Protein AF-A0A954RRR5-F1 (afdb_monomer)

Sequence (118 aa):
MFDTSRLIEHWRLQGIECPVGATESAIRQFEASRGLKLPADMRGYFLAVNGMGERGTYDGNFFSFWQLSDLISVADDLPGRSTCEPDAVRYIMFADHSVDLPTYAIRLSHRDSVETPV

Radius of gyration: 14.33 Å; Cα contacts (8 Å, |Δi|>4): 201; chains: 1; bounding box: 38×27×36 Å

Mean predicted aligned error: 5.73 Å

pLDDT: mean 87.03, std 13.48, range [40.31, 97.81]

Solvent-accessible surface area (backbone atoms only — not comparable to full-atom values): 6740 Å² total; per-residue (Å²): 132,81,81,57,62,69,58,54,48,56,38,47,77,71,71,42,56,68,37,72,32,46,50,74,66,56,53,52,49,56,24,61,77,68,63,35,32,67,40,67,62,60,45,46,43,32,52,65,34,24,33,38,45,62,86,89,36,62,51,100,84,32,42,25,42,43,25,81,90,68,52,44,28,53,29,70,78,36,76,85,51,42,85,79,41,88,64,30,68,36,25,37,35,50,33,26,28,58,87,72,53,61,65,43,65,46,80,47,37,82,47,83,54,74,82,77,87,127

Secondary structure (DSSP, 8-state):
----HHHHHHHHHTT---PBPPPHHHHHHHHHHHT-B--HHHHHHHHHB-SSSSTT---TT-EEEPPGGG--BHHHH-TTTTTT-TTGGGEEEEEEETTTSSEEEEE-BSSPPP----

Nearest PDB structures (foldseek):
  6qbn-assembly1_A  TM=6.932E-01  e=1.123E-01  Saccharomyces cerevisiae S288C
  6qbp-assembly1_B  TM=6.980E-01  e=1.449E-01  Saccharomyces cerevisiae
  8aj2-assembly2_B  TM=6.820E-01  e=1.449E-01  Saccharomyces cerevisiae
  8aj2-assembly1_A  TM=6.882E-01  e=2.264E-01  Saccharomyces cerevisiae
  6qbr-assembly1_B  TM=6.507E-01  e=1.870E-01  Saccharomyces cerevisiae

Foldseek 3Di:
DDDCPVVVVQCVVQVFDWDAADDPVLQVVLCVVLLWHDAPVVNVVRNGTFWRPDAPDADPQQKGFHGSVPWAFQCVVCVPCCVPDVQSSQWIWGMAGDPPPPTDTDGTDNDHDDDDDD

Structure (mmCIF, N/CA/C/O backbone):
data_AF-A0A954RRR5-F1
#
_entry.id   AF-A0A954RRR5-F1
#
loop_
_atom_site.group_PDB
_atom_site.id
_atom_site.type_symbol
_atom_site.label_atom_id
_atom_site.label_alt_id
_atom_site.label_comp_id
_atom_site.label_asym_id
_atom_site.label_entity_id
_atom_site.label_seq_id
_atom_site.pdbx_PDB_ins_code
_atom_site.Cartn_x
_atom_site.Cartn_y
_atom_site.Cartn_z
_atom_site.occupancy
_atom_site.B_i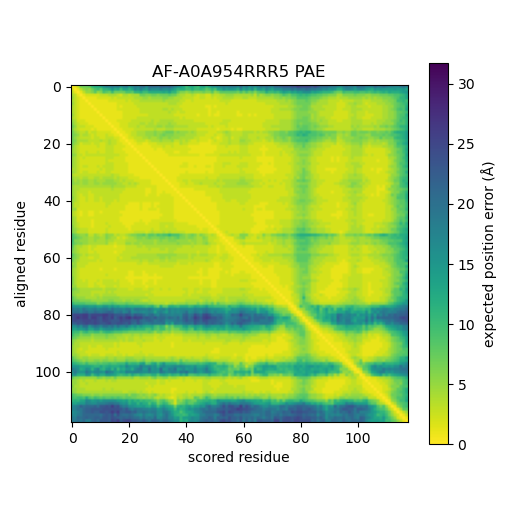so_or_equiv
_atom_site.auth_seq_id
_atom_site.auth_comp_id
_atom_site.auth_asym_id
_atom_site.auth_atom_id
_atom_site.pdbx_PDB_model_num
ATOM 1 N N . MET A 1 1 ? -15.675 -9.309 -4.259 1.00 55.59 1 MET A N 1
ATOM 2 C CA . MET A 1 1 ? -15.437 -8.000 -3.613 1.00 55.59 1 MET A CA 1
ATOM 3 C C . MET A 1 1 ? -14.765 -8.305 -2.289 1.00 55.59 1 MET A C 1
ATOM 5 O O . MET A 1 1 ? -15.361 -9.029 -1.504 1.00 55.59 1 MET A O 1
ATOM 9 N N . PHE A 1 2 ? -13.511 -7.891 -2.106 1.00 64.81 2 PHE A N 1
ATOM 10 C CA . PHE A 1 2 ? -12.792 -8.114 -0.850 1.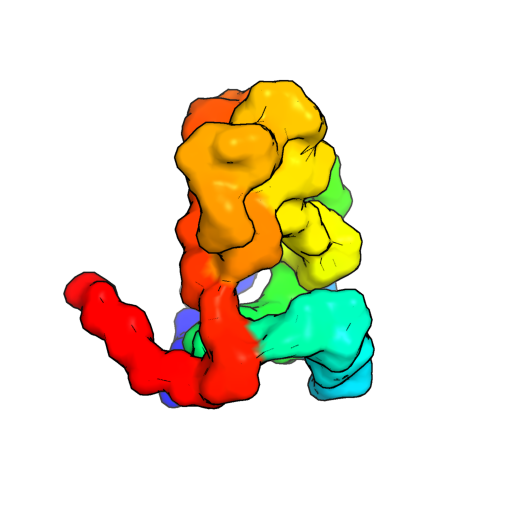00 64.81 2 PHE A CA 1
ATOM 11 C C . PHE A 1 2 ? -13.382 -7.208 0.233 1.00 64.81 2 PHE A C 1
ATOM 13 O O . PHE A 1 2 ? -13.547 -6.012 0.005 1.00 64.81 2 PHE A O 1
ATOM 20 N N . ASP A 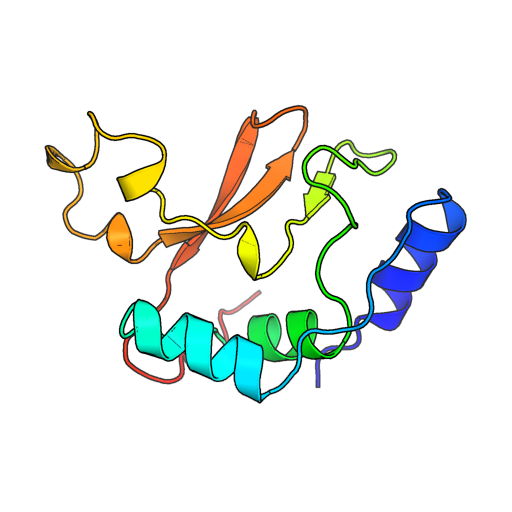1 3 ? -13.743 -7.789 1.376 1.00 83.81 3 ASP A N 1
ATOM 21 C CA . ASP A 1 3 ? -14.292 -7.056 2.514 1.00 83.81 3 ASP A CA 1
ATOM 22 C C . ASP A 1 3 ? -13.163 -6.665 3.474 1.00 83.81 3 ASP A C 1
ATOM 24 O O . ASP A 1 3 ? -12.591 -7.505 4.170 1.00 83.81 3 ASP A O 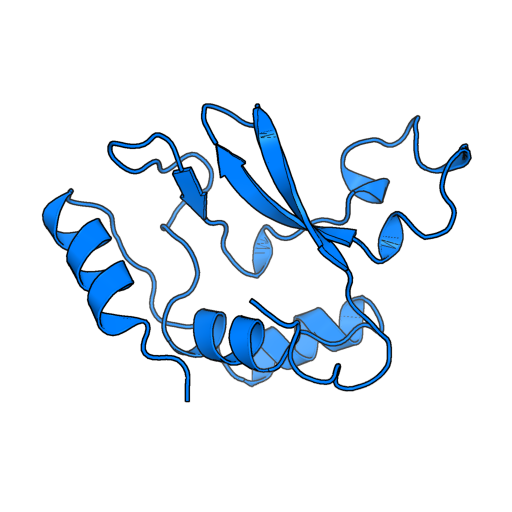1
ATOM 28 N N . THR A 1 4 ? -12.832 -5.376 3.499 1.00 89.69 4 THR A N 1
ATOM 29 C CA . THR A 1 4 ? -11.812 -4.793 4.379 1.00 89.69 4 THR A CA 1
ATOM 30 C C . THR A 1 4 ? -12.372 -4.375 5.739 1.00 89.69 4 THR A C 1
ATOM 32 O O . THR A 1 4 ? -11.609 -3.928 6.596 1.00 89.69 4 THR A O 1
ATOM 35 N N . SER A 1 5 ? -13.676 -4.542 5.992 1.00 91.62 5 SER A N 1
ATOM 36 C CA . SER A 1 5 ? -14.339 -4.017 7.195 1.00 91.62 5 SER A CA 1
ATOM 37 C C . SER A 1 5 ? -13.726 -4.556 8.488 1.00 91.62 5 SER A C 1
ATOM 39 O O . SER A 1 5 ? -13.488 -3.790 9.419 1.00 91.62 5 SER A O 1
ATOM 41 N N . ARG A 1 6 ? -13.382 -5.853 8.522 1.00 93.62 6 ARG A N 1
ATOM 42 C CA . ARG A 1 6 ? -12.728 -6.487 9.683 1.00 93.62 6 ARG A CA 1
ATOM 43 C C . ARG A 1 6 ? -11.334 -5.925 9.960 1.00 93.62 6 ARG A C 1
ATOM 45 O O . ARG A 1 6 ? -10.947 -5.803 11.117 1.00 93.62 6 ARG A O 1
ATOM 52 N N . LEU A 1 7 ? -10.584 -5.596 8.908 1.00 92.69 7 LEU A N 1
ATOM 53 C CA . LEU A 1 7 ? -9.244 -5.020 9.025 1.00 92.69 7 LEU A CA 1
ATOM 54 C C . LEU A 1 7 ? -9.319 -3.586 9.562 1.00 92.69 7 LEU A C 1
ATOM 56 O O . LEU A 1 7 ? -8.628 -3.238 10.514 1.00 92.69 7 LEU A O 1
ATOM 60 N N . ILE A 1 8 ? -10.229 -2.784 9.008 1.00 94.69 8 ILE A N 1
ATOM 61 C CA . ILE A 1 8 ? -10.463 -1.401 9.440 1.00 94.69 8 ILE A CA 1
ATOM 62 C C . ILE A 1 8 ? -10.946 -1.359 10.896 1.00 94.69 8 ILE A C 1
ATOM 64 O O . ILE A 1 8 ? -10.487 -0.530 11.679 1.00 94.69 8 ILE A O 1
ATOM 68 N N . GLU A 1 9 ? -11.866 -2.247 11.281 1.00 95.19 9 GLU A N 1
ATOM 69 C CA . GLU A 1 9 ? -12.323 -2.366 12.668 1.00 95.19 9 GLU A CA 1
ATOM 70 C C . GLU A 1 9 ? -11.167 -2.724 13.609 1.00 95.19 9 GLU A C 1
ATOM 72 O O . GLU A 1 9 ? -10.994 -2.078 14.642 1.00 95.19 9 GLU A O 1
ATOM 77 N N . HIS A 1 10 ? -10.332 -3.692 13.224 1.00 94.31 10 HIS A N 1
ATOM 78 C CA . HIS A 1 10 ? -9.158 -4.090 13.997 1.00 94.31 10 HIS A CA 1
ATOM 79 C C . HIS A 1 10 ? -8.191 -2.925 14.248 1.00 94.31 10 HIS A C 1
ATOM 81 O O . HIS A 1 10 ? -7.732 -2.745 15.378 1.00 94.31 10 HIS A O 1
ATOM 87 N N . TRP A 1 11 ? -7.900 -2.112 13.232 1.00 95.50 11 TRP A N 1
ATOM 88 C CA . TRP A 1 11 ? -7.043 -0.932 13.376 1.00 95.50 11 TRP A CA 1
ATOM 89 C C . TRP A 1 11 ? -7.685 0.150 14.248 1.00 95.50 11 TRP A C 1
ATOM 91 O O . TRP A 1 11 ? -7.047 0.667 15.167 1.00 95.50 11 TRP A O 1
ATOM 101 N N . ARG A 1 12 ? -8.977 0.434 14.056 1.00 94.88 12 ARG A N 1
ATOM 102 C CA . ARG A 1 12 ? -9.703 1.421 14.875 1.00 94.88 12 ARG A CA 1
ATOM 103 C C . ARG A 1 12 ? -9.749 1.050 16.354 1.00 94.88 12 ARG A C 1
ATOM 105 O O . ARG A 1 12 ? -9.605 1.931 17.197 1.00 94.88 12 ARG A O 1
ATOM 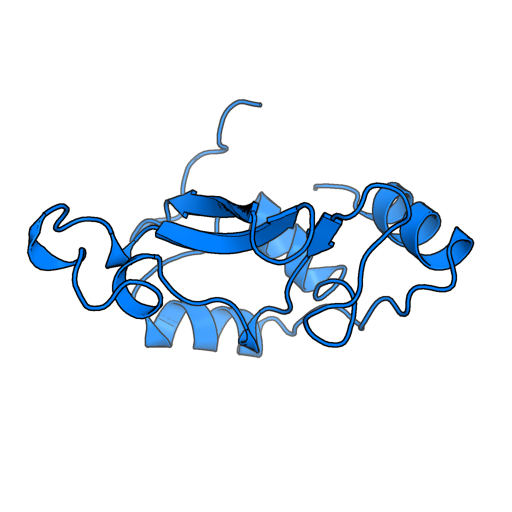112 N N . LEU A 1 13 ? -9.909 -0.234 16.680 1.00 96.00 13 LEU A N 1
ATOM 113 C CA . LEU A 1 13 ? -9.872 -0.721 18.066 1.00 96.00 13 LEU A CA 1
ATOM 114 C C . LEU A 1 13 ? -8.515 -0.489 18.748 1.00 96.00 13 LEU A C 1
ATOM 116 O O . LEU A 1 13 ? -8.446 -0.456 19.973 1.00 96.00 13 LEU A O 1
ATOM 120 N N . GLN A 1 14 ? -7.454 -0.295 17.966 1.00 94.94 14 GLN A N 1
ATOM 121 C CA . GLN A 1 14 ? -6.105 0.011 18.444 1.00 94.94 14 GLN A CA 1
ATOM 122 C C . GLN A 1 14 ? -5.795 1.514 18.422 1.00 94.94 14 GLN A C 1
ATOM 124 O O . GLN A 1 14 ? -4.665 1.913 18.681 1.00 94.94 14 GLN A O 1
ATOM 129 N N . GLY A 1 15 ? -6.790 2.356 18.123 1.00 94.75 15 GLY A N 1
ATOM 130 C CA . GLY A 1 15 ? -6.620 3.805 18.027 1.00 94.75 15 GLY A CA 1
ATOM 131 C C . GLY A 1 15 ? -5.888 4.262 16.765 1.00 94.75 15 GLY A C 1
ATOM 132 O O . GLY A 1 15 ? -5.461 5.411 16.703 1.00 94.75 15 GLY A O 1
ATOM 133 N N . ILE A 1 16 ? -5.744 3.387 15.767 1.00 94.88 16 ILE A N 1
ATOM 134 C CA . ILE A 1 16 ? -5.066 3.701 14.509 1.00 94.88 16 ILE A CA 1
ATOM 135 C C . ILE A 1 16 ? -6.041 4.433 13.596 1.00 94.88 16 ILE A C 1
ATOM 137 O O . ILE A 1 16 ? -7.145 3.954 13.306 1.00 94.88 16 ILE A O 1
ATOM 141 N N . GLU A 1 17 ? -5.623 5.604 13.126 1.00 90.81 17 GLU A N 1
ATOM 142 C CA . GLU A 1 17 ? -6.372 6.341 12.122 1.00 90.81 17 GLU A CA 1
ATOM 143 C C . GLU A 1 17 ? -6.344 5.567 10.801 1.00 90.81 17 GLU A C 1
ATOM 145 O O . GLU A 1 17 ? -5.289 5.198 10.294 1.00 90.81 17 GLU A O 1
ATOM 150 N N . CYS A 1 18 ? -7.526 5.296 10.252 1.00 91.69 18 CYS A N 1
ATOM 151 C CA . CYS A 1 18 ? -7.679 4.626 8.966 1.00 91.69 18 CYS A CA 1
ATOM 152 C C . CYS A 1 18 ? -8.077 5.684 7.934 1.00 91.69 18 CYS A C 1
ATOM 154 O O . CYS A 1 18 ? -9.249 6.089 7.934 1.00 91.69 18 CYS A O 1
ATOM 156 N N . PRO A 1 19 ? -7.151 6.149 7.076 1.00 93.19 19 PRO A N 1
ATOM 157 C CA . PRO A 1 19 ? -7.457 7.147 6.067 1.00 93.19 19 PRO A CA 1
ATOM 158 C C . PRO A 1 19 ? -8.582 6.679 5.152 1.00 93.19 19 PRO A C 1
ATOM 160 O O . PRO A 1 19 ? -8.710 5.489 4.843 1.00 93.19 19 PRO A O 1
ATOM 163 N N . VAL A 1 20 ? -9.374 7.639 4.674 1.00 94.19 20 VAL A N 1
ATOM 164 C CA . VAL A 1 20 ? -10.363 7.384 3.622 1.00 94.19 20 VAL A CA 1
ATOM 165 C C . VAL A 1 20 ? -9.662 6.735 2.428 1.00 94.19 20 VAL A C 1
ATOM 167 O O . VAL A 1 20 ? -8.528 7.090 2.098 1.00 94.19 20 VAL A O 1
ATOM 170 N N . GLY A 1 21 ? -10.339 5.779 1.793 1.00 96.19 21 GLY A N 1
ATOM 171 C CA . GLY A 1 21 ? -9.836 5.123 0.594 1.00 96.19 21 GLY A CA 1
ATOM 172 C C . GLY A 1 21 ? -9.381 6.112 -0.485 1.00 96.19 21 GLY A C 1
ATOM 173 O O . GLY A 1 21 ? -9.930 7.207 -0.646 1.00 96.19 21 GLY A O 1
ATOM 174 N N . ALA A 1 22 ? -8.357 5.712 -1.231 1.00 96.94 22 ALA A N 1
ATOM 175 C CA . ALA A 1 22 ? -7.849 6.434 -2.380 1.00 96.94 22 ALA A CA 1
ATOM 176 C C . ALA A 1 22 ? -8.940 6.585 -3.446 1.00 96.94 22 ALA A C 1
ATOM 178 O O . ALA A 1 22 ? -9.782 5.709 -3.648 1.00 96.94 22 ALA A O 1
ATOM 179 N N . THR A 1 23 ? -8.909 7.692 -4.183 1.00 97.56 23 THR A N 1
ATOM 180 C CA . THR A 1 23 ? -9.828 7.878 -5.303 1.00 97.56 23 THR A CA 1
ATOM 181 C C . THR A 1 23 ? -9.430 6.998 -6.488 1.00 97.56 23 THR A C 1
ATOM 183 O O . THR A 1 23 ? -8.257 6.710 -6.732 1.00 97.56 23 THR A O 1
ATOM 186 N N . GLU A 1 24 ? -10.417 6.657 -7.314 1.00 97.44 24 GLU A N 1
ATOM 187 C CA . GLU A 1 24 ? -10.206 6.015 -8.616 1.00 97.44 24 GLU A CA 1
ATOM 188 C C . GLU A 1 24 ? -9.166 6.751 -9.482 1.00 97.44 24 GLU A C 1
ATOM 190 O O . GLU A 1 24 ? -8.358 6.120 -10.169 1.00 97.44 24 GLU A O 1
ATOM 195 N N . SER A 1 25 ? -9.162 8.088 -9.437 1.00 97.69 25 SER A N 1
ATOM 196 C CA . SER A 1 25 ? -8.196 8.917 -10.160 1.00 9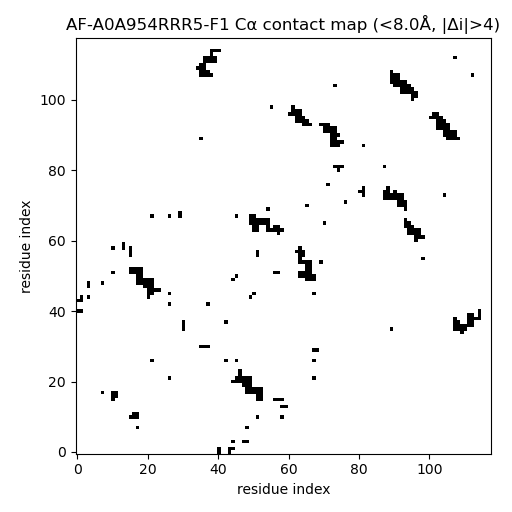7.69 25 SER A CA 1
ATOM 197 C C . SER A 1 25 ? -6.780 8.802 -9.596 1.00 97.69 25 SER A C 1
ATOM 199 O O . SER A 1 25 ? -5.845 8.693 -10.387 1.00 97.69 25 SER A O 1
ATOM 201 N N . ALA A 1 26 ? -6.613 8.764 -8.270 1.00 97.81 26 ALA A N 1
ATOM 202 C CA . ALA A 1 26 ? -5.310 8.596 -7.629 1.00 97.81 26 ALA A CA 1
ATOM 203 C C . ALA A 1 26 ? -4.698 7.230 -7.967 1.00 97.81 26 ALA A C 1
ATOM 205 O O . ALA A 1 26 ? -3.534 7.153 -8.359 1.00 97.81 26 ALA A O 1
ATOM 206 N N . ILE A 1 27 ? -5.503 6.163 -7.932 1.00 97.69 27 ILE A N 1
ATOM 207 C CA . ILE A 1 27 ? -5.043 4.828 -8.334 1.00 97.69 27 ILE A CA 1
ATOM 208 C C . ILE A 1 27 ? -4.641 4.813 -9.811 1.00 97.69 27 ILE A C 1
ATOM 210 O O . ILE A 1 27 ? -3.572 4.317 -10.158 1.00 97.69 27 ILE A O 1
ATOM 214 N N . ARG A 1 28 ? -5.453 5.397 -10.701 1.00 97.19 28 ARG A N 1
ATOM 215 C CA . ARG A 1 28 ? -5.111 5.479 -12.133 1.00 97.19 28 ARG A CA 1
ATOM 216 C C . ARG A 1 28 ? -3.832 6.275 -12.376 1.00 97.19 28 ARG A C 1
ATOM 218 O O . ARG A 1 28 ? -3.060 5.905 -13.254 1.00 97.19 28 ARG A O 1
ATOM 225 N N . GLN A 1 29 ? -3.605 7.346 -11.619 1.00 97.50 29 GLN A N 1
ATOM 226 C CA . GLN A 1 29 ? -2.381 8.137 -11.706 1.00 97.50 29 GLN A CA 1
ATOM 227 C C . GLN A 1 29 ? -1.163 7.332 -11.242 1.00 97.50 29 GLN A C 1
ATOM 229 O O . GLN A 1 29 ? -0.145 7.331 -11.935 1.00 97.50 29 GLN A O 1
ATOM 234 N N . PHE A 1 30 ? -1.279 6.610 -10.123 1.00 96.75 30 PHE A N 1
ATOM 235 C CA . PHE A 1 30 ? -0.243 5.696 -9.645 1.00 96.75 30 PHE A CA 1
ATOM 236 C C . PHE A 1 30 ? 0.117 4.661 -10.721 1.00 96.75 30 PHE A C 1
ATOM 238 O O . PHE A 1 30 ? 1.279 4.568 -11.122 1.00 96.75 30 PHE A O 1
ATOM 245 N N . GLU A 1 31 ? -0.882 3.963 -11.267 1.00 96.06 31 GLU A N 1
ATOM 246 C CA . GLU A 1 31 ? -0.700 2.960 -12.323 1.00 96.06 31 GLU A CA 1
ATOM 247 C C . GLU A 1 31 ? -0.057 3.553 -13.586 1.00 96.06 31 GLU A C 1
ATOM 249 O O . GLU A 1 31 ? 0.907 3.005 -14.126 1.00 96.06 31 GLU A O 1
ATOM 254 N N . ALA A 1 32 ? -0.554 4.706 -14.046 1.00 95.62 32 ALA A N 1
ATOM 255 C CA . ALA A 1 32 ? -0.052 5.379 -15.241 1.00 95.62 32 ALA A CA 1
ATOM 256 C C . ALA A 1 32 ? 1.397 5.853 -15.077 1.00 95.62 32 ALA A C 1
ATOM 258 O O . ALA A 1 32 ? 2.191 5.693 -16.001 1.00 95.62 32 ALA A O 1
ATOM 259 N N . SER A 1 33 ? 1.760 6.383 -13.903 1.00 94.50 33 SER A N 1
ATOM 260 C CA . SER A 1 33 ? 3.118 6.876 -13.624 1.00 94.50 33 SER A CA 1
ATOM 261 C C . SER A 1 33 ? 4.192 5.788 -13.706 1.00 94.50 33 SER A C 1
ATOM 263 O O . SER A 1 33 ? 5.348 6.089 -13.985 1.00 94.50 33 SER A O 1
ATOM 265 N N . ARG A 1 34 ? 3.807 4.525 -13.484 1.00 91.56 34 ARG A N 1
ATOM 266 C CA . ARG A 1 34 ? 4.712 3.365 -13.465 1.00 91.56 34 ARG A CA 1
ATOM 267 C C . ARG A 1 34 ? 4.517 2.432 -14.662 1.00 91.56 34 ARG A C 1
ATOM 269 O O . ARG A 1 34 ? 5.310 1.520 -14.859 1.00 91.56 34 ARG A O 1
ATOM 276 N N . GLY A 1 35 ? 3.459 2.627 -15.452 1.00 92.81 35 GLY A N 1
ATOM 277 C CA . GLY A 1 35 ? 3.076 1.703 -16.521 1.00 92.81 35 GLY A CA 1
ATOM 278 C C . GLY A 1 35 ? 2.688 0.309 -16.010 1.00 92.81 35 GLY A C 1
ATOM 279 O O . GLY A 1 35 ? 2.801 -0.664 -16.756 1.00 92.81 35 GLY A O 1
ATOM 280 N N . LEU A 1 36 ? 2.260 0.197 -14.749 1.00 93.19 36 LEU A N 1
ATOM 281 C CA . LEU A 1 36 ? 1.933 -1.055 -14.058 1.00 93.19 36 LEU A CA 1
ATOM 282 C C . LEU A 1 36 ? 0.502 -1.001 -13.515 1.00 93.19 36 LEU A C 1
ATOM 284 O O . LEU A 1 36 ? -0.039 0.077 -13.286 1.00 93.19 36 LEU A O 1
ATOM 288 N N . LYS A 1 37 ? -0.113 -2.164 -13.310 1.00 94.81 37 LYS A N 1
ATOM 289 C CA . LYS A 1 37 ? -1.479 -2.311 -12.801 1.00 94.81 37 LYS A CA 1
ATOM 290 C C . LYS A 1 37 ? -1.494 -2.931 -11.418 1.00 94.81 37 LYS A C 1
ATOM 292 O O . LYS A 1 37 ? -0.768 -3.896 -11.173 1.00 94.81 37 LYS A O 1
ATOM 297 N N . LEU A 1 38 ? -2.333 -2.378 -10.542 1.00 94.00 38 LEU A N 1
ATOM 298 C CA . LEU A 1 38 ? -2.630 -3.014 -9.267 1.00 94.00 38 LEU A CA 1
ATOM 299 C C . LEU A 1 38 ? -3.531 -4.233 -9.508 1.00 94.00 38 LEU A C 1
ATOM 301 O O . LEU A 1 38 ? -4.495 -4.134 -10.272 1.00 94.00 38 LEU A O 1
ATOM 305 N N . PRO A 1 39 ? -3.267 -5.360 -8.832 1.00 93.38 39 PRO A N 1
ATOM 306 C CA . PRO A 1 39 ? -4.219 -6.452 -8.716 1.00 93.38 39 PRO A CA 1
ATOM 307 C C . PRO A 1 39 ? -5.588 -5.970 -8.214 1.00 93.38 39 PRO A C 1
ATOM 309 O O . PRO A 1 39 ? -5.686 -4.995 -7.465 1.00 93.38 39 PRO A O 1
ATOM 312 N N . ALA A 1 40 ? -6.662 -6.637 -8.643 1.00 91.81 40 ALA A N 1
ATOM 313 C CA . ALA A 1 40 ? -8.034 -6.201 -8.365 1.00 91.81 40 ALA A CA 1
ATOM 314 C C . ALA A 1 40 ? -8.365 -6.150 -6.861 1.00 91.81 40 ALA A C 1
ATOM 316 O O . ALA A 1 40 ? -9.113 -5.277 -6.417 1.00 91.81 40 ALA A O 1
ATOM 317 N N . ASP A 1 41 ? -7.791 -7.059 -6.079 1.00 91.06 41 ASP A N 1
ATOM 318 C CA . ASP A 1 41 ? -7.883 -7.118 -4.621 1.00 91.06 41 ASP A CA 1
ATOM 319 C C . ASP A 1 41 ? -7.167 -5.937 -3.955 1.00 91.06 41 ASP A C 1
ATOM 321 O O . ASP A 1 41 ? -7.768 -5.241 -3.139 1.00 91.06 41 ASP A O 1
ATOM 325 N N . MET A 1 42 ? -5.937 -5.635 -4.370 1.00 93.19 42 MET A N 1
ATOM 326 C CA . MET A 1 42 ? -5.164 -4.501 -3.867 1.00 93.19 42 MET A CA 1
ATOM 327 C C . MET A 1 42 ? -5.792 -3.163 -4.270 1.00 93.19 42 MET A C 1
ATOM 329 O O . MET A 1 42 ? -5.835 -2.223 -3.476 1.00 93.19 42 MET A O 1
ATOM 333 N N . ARG A 1 43 ? -6.356 -3.078 -5.481 1.00 94.94 43 ARG A N 1
ATOM 334 C CA . ARG A 1 43 ? -7.179 -1.938 -5.897 1.00 94.94 43 ARG A CA 1
ATOM 335 C C . ARG A 1 43 ? -8.387 -1.781 -4.974 1.00 94.94 43 ARG A C 1
ATOM 337 O O . ARG A 1 43 ? -8.648 -0.679 -4.503 1.00 94.94 43 ARG A O 1
ATOM 344 N N . GLY A 1 44 ? -9.109 -2.873 -4.716 1.00 94.56 44 GLY A N 1
ATOM 345 C CA . GLY A 1 44 ? -10.252 -2.890 -3.803 1.00 94.56 44 GLY A CA 1
ATOM 346 C C . GLY A 1 44 ? -9.877 -2.458 -2.386 1.00 94.56 44 GLY A C 1
ATOM 347 O O . GLY A 1 44 ? -10.604 -1.673 -1.782 1.00 94.56 44 GLY A O 1
ATOM 348 N N . TYR A 1 45 ? -8.716 -2.899 -1.899 1.00 95.44 45 TYR A N 1
ATOM 349 C CA . TYR A 1 45 ? -8.143 -2.464 -0.631 1.00 95.44 45 TYR A CA 1
ATOM 350 C C . TYR A 1 45 ? -7.953 -0.946 -0.602 1.00 95.44 45 TYR A C 1
ATOM 352 O O . TYR A 1 45 ? -8.578 -0.293 0.231 1.00 95.44 45 TYR A O 1
ATOM 360 N N . PHE A 1 46 ? -7.206 -0.373 -1.554 1.00 96.50 46 PHE A N 1
ATOM 361 C CA . PHE A 1 46 ? -6.937 1.069 -1.568 1.00 96.50 46 PHE A CA 1
ATOM 362 C C . PHE A 1 46 ? -8.191 1.917 -1.756 1.00 96.50 46 PHE A C 1
ATOM 364 O O . PHE A 1 46 ? -8.264 3.000 -1.187 1.00 96.50 46 PHE A O 1
ATOM 371 N N . LEU A 1 47 ? -9.189 1.446 -2.508 1.00 96.25 47 LEU A N 1
ATOM 372 C CA . LEU A 1 47 ? -10.479 2.136 -2.639 1.00 96.25 47 LEU A CA 1
ATOM 373 C C . LEU A 1 47 ? -11.282 2.151 -1.330 1.00 96.25 47 LEU A C 1
ATOM 375 O O . LEU A 1 47 ? -12.096 3.050 -1.130 1.00 96.25 47 LEU A O 1
ATOM 379 N N . ALA A 1 48 ? -11.083 1.165 -0.454 1.00 95.81 48 ALA A N 1
ATOM 380 C CA . ALA A 1 48 ? -11.794 1.067 0.816 1.00 95.81 48 ALA A CA 1
ATOM 381 C C . ALA A 1 48 ? -11.049 1.760 1.970 1.00 95.81 48 ALA A C 1
ATOM 383 O O . ALA A 1 48 ? -11.679 2.418 2.798 1.00 95.81 48 ALA A O 1
ATOM 384 N N . VAL A 1 49 ? -9.723 1.627 2.022 1.00 95.81 49 VAL A N 1
ATOM 385 C CA . VAL A 1 49 ? -8.842 2.218 3.038 1.00 95.81 49 VAL A CA 1
ATOM 386 C C . VAL A 1 49 ? -7.452 2.445 2.449 1.00 95.81 49 VAL A C 1
ATOM 388 O O . VAL A 1 49 ? -6.924 1.597 1.736 1.00 95.81 49 VAL A O 1
ATOM 391 N N . ASN A 1 50 ? -6.839 3.591 2.729 1.00 95.94 50 ASN A N 1
ATOM 392 C CA . ASN A 1 50 ? -5.547 3.955 2.144 1.00 95.94 50 ASN A CA 1
ATOM 393 C C . ASN A 1 50 ? -4.394 3.790 3.149 1.00 95.94 50 ASN A C 1
ATOM 395 O O . ASN A 1 50 ? -3.764 4.774 3.522 1.00 95.94 50 ASN A O 1
ATOM 399 N N . GLY A 1 51 ? -4.137 2.559 3.605 1.00 94.94 51 GLY A N 1
ATOM 400 C CA . GLY A 1 51 ? -3.079 2.280 4.588 1.00 94.94 51 GLY A CA 1
ATOM 401 C C . GLY A 1 51 ? -3.465 2.609 6.034 1.00 94.94 51 GLY A C 1
ATOM 402 O O . GLY A 1 51 ? -4.647 2.681 6.372 1.00 94.94 51 GLY A O 1
ATOM 403 N N . MET A 1 52 ? -2.453 2.806 6.882 1.00 94.38 52 MET A N 1
ATOM 404 C CA . MET A 1 52 ? -2.575 3.062 8.327 1.00 94.38 52 MET A CA 1
ATOM 405 C C . MET A 1 52 ? -2.211 4.501 8.726 1.00 94.38 52 MET A C 1
ATOM 407 O O . MET A 1 52 ? -1.648 4.731 9.789 1.00 94.38 52 MET A O 1
ATOM 411 N N . GLY A 1 53 ? -2.513 5.488 7.882 1.00 88.00 53 GLY A N 1
ATOM 412 C CA . GLY A 1 53 ? -2.151 6.878 8.171 1.00 88.00 53 GLY A CA 1
ATOM 413 C C . GLY A 1 53 ? -0.704 7.168 7.789 1.00 88.00 53 GLY A C 1
ATOM 414 O O . GLY A 1 53 ? -0.282 6.787 6.700 1.00 88.00 53 GLY A O 1
ATOM 415 N N . GLU A 1 54 ? 0.020 7.906 8.624 1.00 87.31 54 GLU A N 1
ATOM 416 C CA . GLU A 1 54 ? 1.416 8.269 8.361 1.00 87.31 54 GLU A CA 1
ATOM 417 C C . GLU A 1 54 ? 2.323 7.027 8.365 1.00 87.31 54 GLU A C 1
ATOM 419 O O . GLU A 1 54 ? 2.129 6.100 9.161 1.00 87.31 54 GLU A O 1
ATOM 424 N N . ARG A 1 55 ? 3.331 7.007 7.484 1.00 85.75 55 ARG A N 1
ATOM 425 C CA . ARG A 1 55 ? 4.336 5.938 7.449 1.00 85.75 55 ARG A CA 1
ATOM 426 C C . ARG A 1 55 ? 5.014 5.801 8.816 1.00 85.75 55 ARG A C 1
ATOM 428 O O . ARG A 1 55 ? 5.397 6.792 9.429 1.00 85.75 55 ARG A O 1
ATOM 435 N N . GLY A 1 56 ? 5.176 4.563 9.283 1.00 86.44 56 GLY A N 1
ATOM 436 C CA . GLY A 1 56 ? 5.668 4.283 10.634 1.00 86.44 56 GLY A CA 1
ATOM 437 C C . GLY A 1 56 ? 4.566 4.221 11.697 1.00 86.44 56 GLY A C 1
ATOM 438 O O . GLY A 1 56 ? 4.870 4.098 12.881 1.00 86.44 56 GLY A O 1
ATOM 439 N N . THR A 1 57 ? 3.293 4.269 11.299 1.00 92.44 57 THR A N 1
ATOM 440 C CA . THR A 1 57 ? 2.184 3.837 12.159 1.00 92.44 57 THR A CA 1
ATOM 441 C C . THR A 1 57 ? 2.105 2.315 12.155 1.00 92.44 57 THR A C 1
ATOM 443 O O . THR A 1 57 ? 2.052 1.708 11.085 1.00 92.44 57 THR A O 1
ATOM 446 N N . TYR A 1 58 ? 2.073 1.705 13.341 1.00 93.31 58 TYR A N 1
ATOM 447 C CA . TYR A 1 58 ? 2.066 0.253 13.518 1.00 93.31 58 TYR A CA 1
ATOM 448 C C . TYR A 1 58 ? 0.846 -0.210 14.305 1.00 93.31 58 TYR A C 1
ATOM 450 O O . TYR A 1 58 ? 0.370 0.493 15.198 1.00 93.31 58 TYR A O 1
ATOM 458 N N . ASP A 1 59 ? 0.376 -1.417 14.008 1.00 93.50 59 ASP A N 1
ATOM 459 C CA . ASP A 1 59 ? -0.557 -2.119 14.881 1.00 93.50 59 ASP A CA 1
ATOM 460 C C . ASP A 1 59 ? 0.182 -2.832 16.024 1.00 93.50 59 ASP A C 1
ATOM 462 O O . ASP A 1 59 ? 1.411 -2.832 16.121 1.00 93.50 59 ASP A O 1
ATOM 466 N N . GLY A 1 60 ? -0.575 -3.453 16.922 1.00 92.19 60 GLY A N 1
ATOM 467 C CA . GLY A 1 60 ? -0.056 -4.225 18.047 1.00 92.19 60 GLY A CA 1
ATOM 468 C C . GLY A 1 60 ? 0.709 -5.486 17.639 1.00 92.19 60 GLY A C 1
ATOM 469 O O . GLY A 1 60 ? 1.333 -6.106 18.497 1.00 92.19 60 GLY A O 1
ATOM 470 N N . ASN A 1 61 ? 0.686 -5.854 16.354 1.00 91.12 61 ASN A N 1
ATOM 471 C CA . ASN A 1 61 ? 1.498 -6.918 15.766 1.00 91.12 61 ASN A CA 1
ATOM 472 C C . ASN A 1 61 ? 2.688 -6.361 14.969 1.00 91.12 61 ASN A C 1
ATOM 474 O O . ASN A 1 61 ? 3.351 -7.116 14.264 1.00 91.12 61 ASN A O 1
ATOM 478 N N . PHE A 1 62 ? 2.967 -5.061 15.088 1.00 92.50 62 PHE A N 1
ATOM 479 C CA . PHE A 1 62 ? 4.044 -4.359 14.401 1.00 92.50 62 PHE A CA 1
ATOM 480 C C . PHE A 1 62 ? 3.920 -4.325 12.876 1.00 92.50 62 PHE A C 1
ATOM 482 O O . PHE A 1 62 ? 4.927 -4.103 12.209 1.00 92.50 62 PHE A O 1
ATOM 489 N N . PHE A 1 63 ? 2.727 -4.493 12.304 1.00 93.69 63 PHE A N 1
ATOM 490 C CA . PHE A 1 63 ? 2.527 -4.233 10.878 1.00 93.69 63 PHE A CA 1
ATOM 491 C C . PHE A 1 63 ? 2.293 -2.749 10.620 1.00 93.69 63 PHE A C 1
ATOM 493 O O . PHE A 1 63 ? 1.485 -2.122 11.306 1.00 93.69 63 PHE A O 1
ATOM 500 N N . SER A 1 64 ? 2.949 -2.214 9.591 1.00 94.12 64 SER A N 1
ATOM 501 C CA . SER A 1 64 ? 2.645 -0.909 9.007 1.00 94.12 64 SER A CA 1
ATOM 502 C C . SER A 1 64 ? 2.223 -1.096 7.558 1.00 94.12 64 SER A C 1
ATOM 504 O O . SER A 1 64 ? 3.022 -1.517 6.728 1.00 94.12 64 SER A O 1
ATOM 506 N N . PHE A 1 65 ? 0.961 -0.800 7.244 1.00 95.31 65 PHE A N 1
ATOM 507 C CA . PHE A 1 65 ? 0.462 -0.792 5.869 1.00 95.31 65 PHE A CA 1
ATOM 508 C C . PHE A 1 65 ? 0.509 0.626 5.312 1.00 95.31 65 PHE A C 1
ATOM 510 O O . PHE A 1 65 ? -0.064 1.557 5.884 1.00 95.31 65 PHE A O 1
ATOM 517 N N . TRP A 1 66 ? 1.175 0.787 4.177 1.00 95.38 66 TRP A N 1
ATOM 518 C CA . TRP A 1 66 ? 1.504 2.099 3.638 1.00 95.38 66 TRP A CA 1
ATOM 519 C C . TRP A 1 66 ? 0.380 2.680 2.782 1.00 95.38 66 TRP A C 1
ATOM 521 O O . TRP A 1 66 ? -0.466 1.959 2.238 1.00 95.38 66 TRP A O 1
ATOM 531 N N . GLN A 1 67 ? 0.378 4.005 2.649 1.00 96.25 67 GLN A N 1
ATOM 532 C CA . GLN A 1 67 ? -0.530 4.686 1.735 1.00 96.25 67 GLN A CA 1
ATOM 533 C C . GLN A 1 67 ? -0.098 4.472 0.283 1.00 96.25 67 GLN A C 1
ATOM 535 O O . GLN A 1 67 ? 1.077 4.249 -0.010 1.00 96.25 67 GLN A O 1
ATOM 540 N N . LEU A 1 68 ? -1.034 4.635 -0.656 1.00 96.62 68 LEU A N 1
ATOM 541 C CA . LEU A 1 68 ? -0.760 4.563 -2.095 1.00 96.62 68 LEU A CA 1
ATOM 542 C C . LEU A 1 68 ? 0.392 5.493 -2.534 1.00 96.62 68 LEU A C 1
ATOM 544 O O . LEU A 1 68 ? 1.144 5.156 -3.447 1.00 96.62 68 LEU A O 1
ATOM 548 N N . SER A 1 69 ? 0.529 6.663 -1.900 1.00 95.31 69 SER A N 1
ATOM 549 C CA . SER A 1 69 ? 1.592 7.639 -2.181 1.00 95.31 69 SER A CA 1
ATOM 550 C C . SER A 1 69 ? 2.981 7.181 -1.747 1.00 95.31 69 SER A C 1
ATOM 552 O O . SER A 1 69 ? 3.966 7.627 -2.330 1.00 95.31 69 SER A O 1
ATOM 554 N N . ASP A 1 70 ? 3.051 6.290 -0.761 1.00 94.56 70 ASP A N 1
ATOM 555 C CA . ASP A 1 70 ? 4.299 5.849 -0.136 1.00 94.56 70 ASP A CA 1
ATOM 556 C C . ASP A 1 70 ? 4.833 4.561 -0.773 1.00 94.56 70 ASP A C 1
ATOM 558 O O . ASP A 1 70 ? 5.932 4.105 -0.456 1.00 94.56 70 ASP A O 1
ATOM 562 N N . LEU A 1 71 ? 4.065 3.977 -1.696 1.00 94.69 71 LEU A N 1
ATOM 563 C CA . LEU A 1 71 ? 4.457 2.789 -2.434 1.00 94.69 71 LEU A CA 1
ATOM 564 C C . LEU A 1 71 ? 5.639 3.087 -3.361 1.00 94.69 71 LEU A C 1
ATOM 566 O O . LEU A 1 71 ? 5.525 3.794 -4.372 1.00 94.69 71 LEU A O 1
ATOM 570 N N . ILE A 1 72 ? 6.767 2.461 -3.062 1.00 92.62 72 ILE A N 1
ATOM 571 C CA . ILE A 1 72 ? 7.995 2.519 -3.856 1.00 92.62 72 ILE A CA 1
ATOM 572 C C . ILE A 1 72 ? 8.342 1.127 -4.384 1.00 92.62 72 ILE A C 1
ATOM 574 O O . ILE A 1 72 ? 7.894 0.111 -3.840 1.00 92.62 72 ILE A O 1
ATOM 578 N N . SER A 1 73 ? 9.095 1.062 -5.482 1.00 92.00 73 SER A N 1
ATOM 579 C CA . SER A 1 73 ? 9.565 -0.230 -5.975 1.00 92.00 73 SER A CA 1
ATOM 580 C C . SER A 1 73 ? 10.749 -0.727 -5.146 1.00 92.00 73 SER A C 1
ATOM 582 O O . SER A 1 73 ? 11.502 0.066 -4.580 1.00 92.00 73 SER A O 1
ATOM 584 N N . VAL A 1 74 ? 10.964 -2.042 -5.120 1.00 89.69 74 VAL A N 1
ATOM 585 C CA . VAL A 1 74 ? 12.170 -2.641 -4.519 1.00 89.69 74 VAL A CA 1
ATOM 586 C C . VAL A 1 74 ? 13.444 -2.072 -5.162 1.00 89.69 74 VAL A C 1
ATOM 588 O O . VAL A 1 74 ? 14.475 -1.950 -4.502 1.00 89.69 74 VAL A O 1
ATOM 591 N N . ALA A 1 75 ? 13.375 -1.688 -6.441 1.00 88.50 75 ALA A N 1
ATOM 592 C CA . ALA A 1 75 ? 14.485 -1.060 -7.150 1.00 88.50 75 ALA A CA 1
ATOM 593 C C . ALA A 1 75 ? 14.817 0.361 -6.645 1.00 88.50 75 ALA A C 1
ATOM 595 O O . ALA A 1 75 ? 15.982 0.762 -6.695 1.00 88.50 75 ALA A O 1
ATOM 596 N N . ASP A 1 76 ? 13.819 1.108 -6.163 1.00 87.56 76 ASP A N 1
ATOM 597 C CA . ASP A 1 76 ? 13.998 2.476 -5.655 1.00 87.56 76 ASP A CA 1
ATOM 598 C C . ASP A 1 76 ? 14.581 2.487 -4.234 1.00 87.56 76 ASP A C 1
ATOM 600 O O . ASP A 1 76 ? 15.393 3.348 -3.902 1.00 87.56 76 ASP A O 1
ATOM 604 N N . ASP A 1 77 ? 14.190 1.517 -3.405 1.00 84.12 77 ASP A N 1
ATOM 605 C CA . ASP A 1 77 ? 14.622 1.407 -2.005 1.00 84.12 77 ASP A CA 1
ATOM 606 C C . ASP A 1 77 ? 16.065 0.908 -1.856 1.00 84.12 77 ASP A C 1
ATOM 608 O O . ASP A 1 77 ? 16.808 1.330 -0.970 1.00 84.12 77 ASP A O 1
ATOM 612 N N . LEU A 1 78 ? 16.505 0.042 -2.775 1.00 74.69 78 LEU A N 1
ATOM 613 C CA . LEU A 1 78 ? 17.839 -0.555 -2.764 1.00 74.69 78 LEU A CA 1
ATOM 614 C C . LEU A 1 78 ? 18.617 -0.167 -4.030 1.00 74.69 78 LEU A C 1
ATOM 616 O O . LEU A 1 78 ? 18.883 -1.031 -4.876 1.00 74.69 78 LEU A O 1
ATOM 620 N N . PRO A 1 79 ? 19.078 1.094 -4.158 1.00 59.84 79 PRO A N 1
ATOM 621 C CA . PRO A 1 79 ? 19.716 1.599 -5.377 1.00 59.84 79 PRO A CA 1
ATOM 622 C C . PRO A 1 79 ? 20.986 0.827 -5.795 1.00 59.84 79 PRO A C 1
ATOM 624 O O . PRO A 1 79 ? 21.418 0.927 -6.940 1.00 59.84 79 PRO A O 1
ATOM 627 N N . GLY A 1 80 ? 21.571 0.011 -4.906 1.00 54.66 80 GLY A N 1
ATOM 628 C CA . GLY A 1 80 ? 22.716 -0.864 -5.197 1.00 54.66 80 GLY A CA 1
ATOM 629 C C . GLY A 1 80 ? 22.386 -2.312 -5.596 1.00 54.66 80 GLY A C 1
ATOM 630 O O . GLY A 1 80 ? 23.287 -3.017 -6.046 1.00 54.66 80 GLY A O 1
ATOM 631 N N . ARG A 1 81 ? 21.136 -2.782 -5.436 1.00 52.81 81 ARG A N 1
ATOM 632 C CA . ARG A 1 81 ? 20.699 -4.144 -5.827 1.00 52.81 81 ARG A CA 1
ATOM 633 C C . ARG A 1 81 ? 19.927 -4.191 -7.145 1.00 52.81 81 ARG A C 1
ATOM 635 O O . ARG A 1 81 ? 19.797 -5.274 -7.711 1.00 52.81 81 ARG A O 1
ATOM 642 N N . SER A 1 82 ? 19.478 -3.045 -7.660 1.00 53.56 82 SER A N 1
ATOM 643 C CA . SER A 1 82 ? 18.773 -2.926 -8.949 1.00 53.56 82 SER A CA 1
ATOM 644 C C . SER A 1 82 ? 19.538 -3.497 -10.147 1.00 53.56 82 SER A C 1
ATOM 646 O O . SER A 1 82 ? 18.941 -3.788 -11.177 1.00 53.56 82 SER A O 1
ATOM 648 N N . THR A 1 83 ? 20.850 -3.703 -10.025 1.00 53.81 83 THR A N 1
ATOM 649 C CA . THR A 1 83 ? 21.673 -4.346 -11.058 1.00 53.81 83 THR A CA 1
ATOM 650 C C . THR A 1 83 ? 21.545 -5.872 -11.094 1.00 53.81 83 THR A C 1
ATOM 652 O O . THR A 1 83 ? 21.884 -6.466 -12.114 1.00 53.81 83 THR A O 1
ATOM 655 N N . CYS A 1 84 ? 21.061 -6.514 -10.024 1.00 58.38 84 CYS A N 1
ATOM 656 C CA . CYS A 1 84 ? 21.018 -7.976 -9.917 1.00 58.38 84 CYS A CA 1
ATOM 657 C C . CYS A 1 84 ? 19.674 -8.589 -10.331 1.00 58.38 84 CYS A C 1
ATOM 659 O O . CYS A 1 84 ? 19.667 -9.737 -10.759 1.00 58.38 84 CYS A O 1
ATOM 661 N N . GLU A 1 85 ? 18.567 -7.845 -10.238 1.00 71.81 85 GLU A N 1
ATOM 662 C CA . GLU A 1 85 ? 17.233 -8.346 -10.592 1.00 71.81 85 GLU A CA 1
ATOM 663 C C . GLU A 1 85 ? 16.498 -7.322 -11.478 1.00 71.81 85 GLU A C 1
ATOM 665 O O . GLU A 1 85 ? 15.899 -6.376 -10.962 1.00 71.81 85 GLU A O 1
ATOM 670 N N . PRO A 1 86 ? 16.520 -7.487 -12.815 1.00 72.50 86 PRO A N 1
ATOM 671 C CA . PRO A 1 86 ? 15.896 -6.551 -13.760 1.00 72.50 86 PRO A CA 1
ATOM 672 C C . PRO A 1 86 ? 14.397 -6.326 -13.514 1.00 72.50 86 PRO A C 1
ATOM 674 O O . PRO A 1 86 ? 13.850 -5.281 -13.864 1.00 72.50 86 PRO A O 1
ATOM 677 N N . ASP A 1 87 ? 13.732 -7.300 -12.891 1.00 84.69 87 ASP A N 1
ATOM 678 C CA . ASP A 1 87 ? 12.307 -7.258 -12.576 1.00 84.69 87 ASP A CA 1
ATOM 679 C C . ASP A 1 87 ? 11.990 -6.541 -11.249 1.00 84.69 87 ASP A C 1
ATOM 681 O O . ASP A 1 87 ? 10.812 -6.358 -10.939 1.00 84.69 87 ASP A O 1
ATOM 685 N N . ALA A 1 88 ? 12.990 -6.077 -10.484 1.00 87.00 88 ALA A N 1
ATOM 686 C CA . ALA A 1 88 ? 12.805 -5.415 -9.183 1.00 87.00 88 ALA A CA 1
ATOM 687 C C . ALA A 1 88 ? 11.878 -4.185 -9.239 1.00 87.00 88 ALA A C 1
ATOM 689 O O . ALA A 1 88 ? 11.125 -3.936 -8.300 1.00 87.00 88 ALA A O 1
ATOM 690 N N . VAL A 1 89 ? 11.855 -3.463 -10.366 1.00 89.44 89 VAL A N 1
ATOM 691 C CA . VAL A 1 89 ? 10.956 -2.314 -10.596 1.00 89.44 89 VAL A CA 1
ATOM 692 C C . VAL A 1 89 ? 9.468 -2.700 -10.579 1.00 89.44 89 VAL A C 1
ATOM 694 O O . VAL A 1 89 ? 8.600 -1.856 -10.362 1.00 89.44 89 VAL A O 1
ATOM 697 N N . ARG A 1 90 ? 9.149 -3.983 -10.799 1.00 91.75 90 ARG A N 1
ATOM 698 C CA . ARG A 1 90 ? 7.774 -4.505 -10.785 1.00 91.75 90 ARG A CA 1
ATOM 699 C C . ARG A 1 90 ? 7.309 -4.916 -9.396 1.00 91.75 90 ARG A C 1
ATOM 701 O O . ARG A 1 90 ? 6.115 -5.145 -9.223 1.00 91.75 90 ARG A O 1
ATOM 708 N N . TYR A 1 91 ? 8.217 -5.050 -8.436 1.00 92.25 91 TYR A N 1
ATOM 709 C CA . TYR A 1 91 ? 7.873 -5.389 -7.063 1.00 92.25 91 TYR A CA 1
ATOM 710 C C . TYR A 1 91 ? 7.651 -4.101 -6.287 1.00 92.25 91 TYR A C 1
ATOM 712 O O . TYR A 1 91 ? 8.593 -3.356 -6.034 1.00 92.25 91 TYR A O 1
ATOM 720 N N . ILE A 1 92 ? 6.397 -3.831 -5.944 1.00 94.06 92 ILE A N 1
ATOM 721 C CA . ILE A 1 92 ? 6.002 -2.639 -5.202 1.00 94.06 92 ILE A CA 1
ATOM 722 C C . ILE A 1 92 ? 5.830 -3.008 -3.738 1.00 94.06 92 ILE A C 1
ATOM 724 O O . ILE A 1 92 ? 5.074 -3.923 -3.408 1.00 94.06 92 ILE A O 1
ATOM 728 N N . MET A 1 93 ? 6.545 -2.301 -2.875 1.00 94.00 93 MET A N 1
ATOM 729 C CA . MET A 1 93 ? 6.486 -2.482 -1.432 1.00 94.00 93 MET A CA 1
ATOM 730 C C . MET A 1 93 ? 5.272 -1.753 -0.868 1.00 94.00 93 MET A C 1
ATOM 732 O O . MET A 1 93 ? 5.003 -0.620 -1.269 1.00 94.00 93 MET A O 1
ATOM 736 N N . PHE A 1 94 ? 4.525 -2.415 0.014 1.00 95.06 94 PHE A N 1
ATOM 737 C CA . PHE A 1 94 ? 3.230 -1.910 0.493 1.00 95.06 94 PHE A CA 1
ATOM 738 C C . PHE A 1 94 ? 2.995 -2.051 1.992 1.00 95.06 94 PHE A C 1
ATOM 740 O O . PHE A 1 94 ? 2.024 -1.500 2.513 1.00 95.06 94 PHE A O 1
ATOM 747 N N . ALA A 1 95 ? 3.849 -2.802 2.673 1.00 94.62 95 ALA A N 1
ATOM 748 C CA . ALA A 1 95 ? 3.814 -2.914 4.111 1.00 94.62 95 ALA A CA 1
ATOM 749 C C . ALA A 1 95 ? 5.185 -3.324 4.625 1.00 94.62 95 ALA A C 1
ATOM 751 O O . ALA A 1 95 ? 5.968 -3.937 3.899 1.00 94.62 95 ALA A O 1
ATOM 752 N N . ASP A 1 96 ? 5.425 -3.081 5.897 1.00 92.62 96 ASP A N 1
ATOM 753 C CA . ASP A 1 96 ? 6.517 -3.691 6.631 1.00 92.62 96 ASP A CA 1
ATOM 754 C C . ASP A 1 96 ? 6.023 -4.259 7.958 1.00 92.62 96 ASP A C 1
ATOM 756 O O . ASP A 1 96 ? 4.930 -3.948 8.440 1.00 92.62 96 ASP A O 1
ATOM 760 N N . HIS A 1 97 ? 6.824 -5.156 8.511 1.00 88.56 97 HIS A N 1
ATOM 761 C CA . HIS A 1 97 ? 6.692 -5.624 9.875 1.00 88.56 97 HIS A CA 1
ATOM 762 C C . HIS A 1 97 ? 7.898 -5.118 10.667 1.00 88.56 97 HIS A C 1
ATOM 764 O O . HIS A 1 97 ? 9.023 -5.223 10.198 1.00 88.56 97 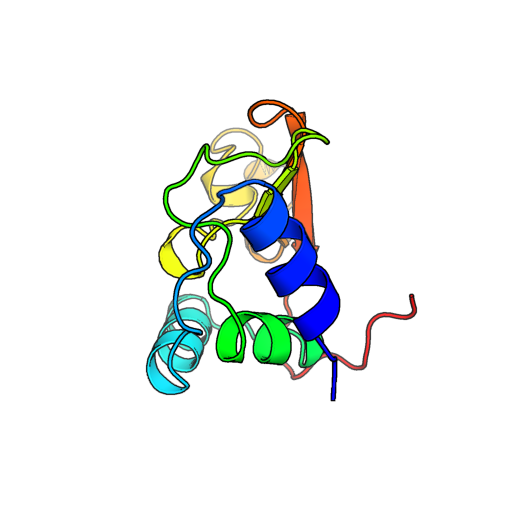HIS A O 1
ATOM 770 N N . SER A 1 98 ? 7.682 -4.608 11.878 1.00 82.06 98 SER A N 1
ATOM 771 C CA . SER A 1 98 ? 8.729 -4.252 12.842 1.00 82.06 98 SER A CA 1
ATOM 772 C C . SER A 1 98 ? 9.844 -3.334 12.304 1.00 82.06 98 SER A C 1
ATOM 774 O O . SER A 1 98 ? 11.022 -3.688 12.373 1.00 82.06 98 SER A O 1
ATOM 776 N N . VAL A 1 99 ? 9.489 -2.114 11.887 1.00 73.94 99 VAL A N 1
ATOM 777 C CA . VAL A 1 99 ? 10.443 -1.060 11.488 1.00 73.94 99 VAL A CA 1
ATOM 778 C C . VAL A 1 99 ? 11.271 -1.478 10.275 1.00 73.94 99 VAL A C 1
ATOM 780 O O . VAL A 1 99 ? 12.481 -1.689 10.361 1.00 73.94 99 VAL A O 1
ATOM 783 N N . ASP A 1 100 ? 10.584 -1.602 9.139 1.00 64.75 100 ASP A N 1
ATOM 784 C CA . ASP A 1 100 ? 11.155 -1.918 7.825 1.00 64.75 100 ASP A CA 1
ATOM 785 C C . ASP A 1 100 ? 11.807 -3.322 7.725 1.00 64.75 100 ASP A C 1
ATOM 787 O O . ASP A 1 100 ? 12.608 -3.563 6.818 1.00 64.75 100 ASP A O 1
ATOM 791 N N . LEU A 1 101 ? 11.486 -4.286 8.613 1.00 77.81 101 LEU A N 1
ATOM 792 C CA . LEU A 1 101 ? 12.074 -5.639 8.589 1.00 77.81 101 LEU A CA 1
ATOM 793 C C . LEU A 1 101 ? 11.158 -6.773 9.125 1.00 77.81 101 LEU A C 1
ATOM 795 O O . LEU A 1 101 ? 11.088 -6.998 10.340 1.00 77.81 101 LEU A O 1
ATOM 799 N N . PRO A 1 102 ? 10.581 -7.632 8.254 1.00 80.38 102 PRO A N 1
ATOM 800 C CA . PRO A 1 102 ? 10.648 -7.634 6.786 1.00 80.38 102 PRO A CA 1
ATOM 801 C C . PRO A 1 102 ? 9.665 -6.664 6.110 1.00 80.38 102 PRO A C 1
ATOM 803 O O . PRO A 1 102 ? 8.540 -6.485 6.571 1.00 80.38 102 PRO A O 1
ATOM 806 N N . THR A 1 103 ? 10.056 -6.138 4.945 1.00 90.06 103 THR A N 1
ATOM 807 C CA . THR A 1 103 ? 9.162 -5.417 4.024 1.00 90.06 103 THR A CA 1
ATOM 808 C C . THR A 1 103 ? 8.463 -6.384 3.071 1.00 90.06 103 THR A C 1
ATOM 810 O O . THR A 1 103 ? 9.088 -7.262 2.469 1.00 90.06 103 THR A O 1
ATOM 813 N N . TYR A 1 104 ? 7.158 -6.210 2.903 1.00 92.50 104 TYR A N 1
ATOM 814 C CA . TYR A 1 104 ? 6.315 -6.970 1.992 1.00 92.50 104 TYR A CA 1
ATOM 815 C C . TYR A 1 104 ? 6.182 -6.241 0.658 1.00 92.50 104 TYR A C 1
ATOM 817 O O . TYR A 1 104 ? 5.865 -5.050 0.602 1.00 92.50 104 TYR A O 1
ATOM 825 N N . ALA A 1 105 ? 6.385 -6.986 -0.428 1.00 92.94 105 ALA A N 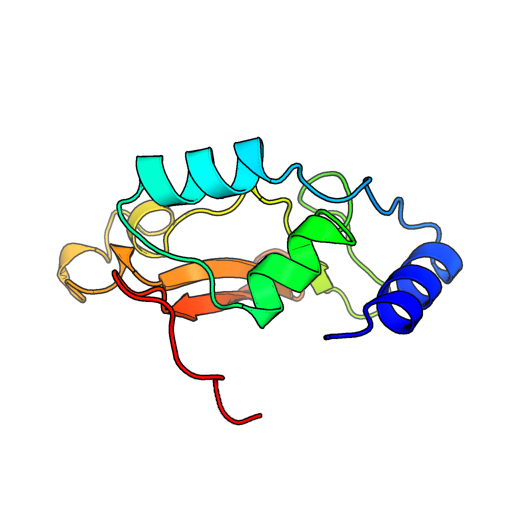1
ATOM 826 C CA . ALA A 1 105 ? 6.246 -6.491 -1.788 1.00 92.94 105 ALA A CA 1
ATOM 827 C C . ALA A 1 105 ? 5.3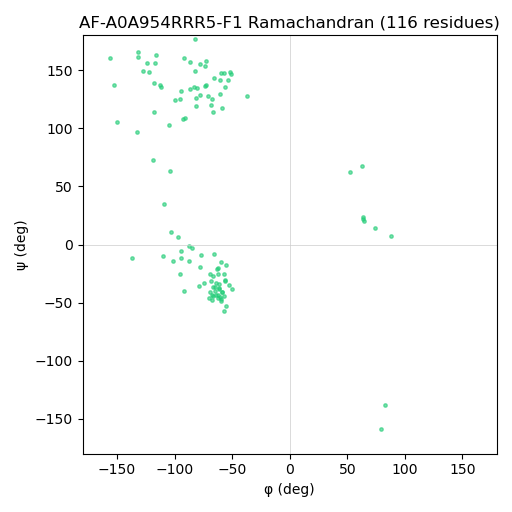12 -7.379 -2.607 1.00 92.94 105 ALA A C 1
ATOM 829 O O . ALA A 1 105 ? 5.251 -8.594 -2.414 1.00 92.94 105 ALA A O 1
ATOM 830 N N . ILE A 1 106 ? 4.620 -6.769 -3.562 1.00 93.25 106 ILE A N 1
ATOM 831 C CA . ILE A 1 106 ? 3.762 -7.454 -4.525 1.00 93.25 106 ILE A CA 1
ATOM 832 C C . ILE A 1 106 ? 4.282 -7.222 -5.939 1.00 93.25 106 ILE A C 1
ATOM 834 O O . ILE A 1 106 ? 4.704 -6.120 -6.291 1.00 93.25 106 ILE A O 1
ATOM 838 N N . ARG A 1 107 ? 4.253 -8.264 -6.771 1.00 92.75 107 ARG A N 1
ATOM 839 C CA . ARG A 1 107 ? 4.628 -8.147 -8.180 1.00 92.75 107 ARG A CA 1
ATOM 840 C C . ARG A 1 107 ? 3.459 -7.588 -8.982 1.00 92.75 107 ARG A C 1
ATOM 842 O O . ARG A 1 107 ? 2.418 -8.231 -9.086 1.00 92.75 107 ARG A O 1
ATOM 849 N N . LEU A 1 108 ? 3.652 -6.432 -9.603 1.00 92.62 108 LEU A N 1
ATOM 850 C CA . LEU A 1 108 ? 2.691 -5.839 -10.525 1.00 92.62 108 LEU A CA 1
ATOM 851 C C . LEU A 1 108 ? 2.965 -6.259 -11.970 1.00 92.62 108 LEU A C 1
ATOM 853 O O . LEU A 1 108 ? 4.067 -6.675 -12.344 1.00 92.62 108 LEU A O 1
ATOM 857 N N . SER A 1 109 ? 1.944 -6.125 -12.811 1.00 89.62 109 SER A N 1
ATOM 858 C CA . SER A 1 109 ? 2.016 -6.490 -14.223 1.00 89.62 109 SER A CA 1
ATOM 859 C C . SER A 1 109 ? 1.459 -5.376 -15.114 1.00 89.62 109 SER A C 1
ATOM 861 O O . SER A 1 109 ? 0.801 -4.458 -14.640 1.00 89.62 109 SER A O 1
ATOM 863 N N . HIS A 1 110 ? 1.728 -5.433 -16.420 1.00 86.88 110 HIS A N 1
ATOM 864 C CA . HIS A 1 110 ? 1.159 -4.479 -17.387 1.00 86.88 110 HIS A CA 1
ATOM 865 C C . HIS A 1 110 ? -0.308 -4.771 -17.735 1.00 86.88 110 HIS A C 1
ATOM 867 O O . HIS A 1 110 ? -0.944 -3.998 -18.448 1.00 86.88 110 HIS A O 1
ATOM 873 N N . ARG A 1 111 ? -0.824 -5.920 -17.296 1.00 83.88 111 ARG A N 1
ATOM 874 C CA . ARG A 1 111 ? -2.202 -6.359 -17.505 1.00 83.88 111 ARG A CA 1
ATOM 875 C C . ARG A 1 111 ? -2.898 -6.461 -16.158 1.00 83.88 111 ARG A C 1
ATOM 877 O O . ARG A 1 111 ? -2.238 -6.563 -15.123 1.00 83.88 111 ARG A O 1
ATOM 884 N N . ASP A 1 112 ? -4.219 -6.497 -16.190 1.00 70.94 112 ASP A N 1
ATOM 885 C CA . ASP A 1 112 ? -4.978 -6.930 -15.026 1.00 70.94 112 ASP A CA 1
ATOM 886 C C . ASP A 1 112 ? -4.530 -8.361 -14.702 1.00 70.94 112 ASP A C 1
ATOM 888 O O . ASP A 1 112 ? -4.596 -9.260 -15.548 1.00 70.94 112 ASP A O 1
ATOM 892 N N . SER A 1 113 ? -3.949 -8.553 -13.522 1.00 60.91 113 SER A N 1
ATOM 893 C CA . SER A 1 113 ? -3.540 -9.876 -13.072 1.00 60.91 113 SER A CA 1
ATOM 894 C C . SER A 1 113 ? -4.777 -10.678 -12.686 1.00 60.91 113 SER A C 1
ATOM 896 O O . SER A 1 113 ? -5.680 -10.172 -12.019 1.00 60.91 113 SER A O 1
ATOM 898 N N . VAL A 1 114 ? -4.803 -11.944 -13.106 1.00 56.75 114 VAL A N 1
ATOM 899 C CA . VAL A 1 114 ? -5.714 -12.945 -12.543 1.00 56.75 114 VAL A CA 1
ATOM 900 C C . VAL A 1 114 ? -5.395 -13.062 -11.052 1.00 56.75 114 VAL A C 1
ATOM 902 O O . VAL A 1 114 ? -4.224 -12.955 -10.687 1.00 56.75 114 VAL A O 1
ATOM 905 N N . GLU A 1 115 ? -6.429 -13.220 -10.224 1.00 54.97 115 GLU A N 1
ATOM 906 C CA . GLU A 1 115 ? -6.332 -13.359 -8.766 1.00 54.97 115 GLU A CA 1
ATOM 907 C C . GLU A 1 115 ? -5.107 -14.187 -8.356 1.00 54.97 115 GLU A C 1
ATOM 909 O O . GLU A 1 115 ? -4.890 -15.295 -8.855 1.00 54.97 115 GLU A O 1
ATOM 914 N N . THR A 1 116 ? -4.291 -13.634 -7.459 1.00 51.97 116 THR A N 1
ATOM 915 C CA . THR A 1 116 ? -3.197 -14.383 -6.843 1.00 51.97 116 THR A CA 1
ATOM 916 C C . THR A 1 116 ? -3.841 -15.446 -5.948 1.00 51.97 116 THR A C 1
ATOM 918 O O . THR A 1 116 ? -4.611 -15.067 -5.063 1.00 51.97 116 THR A O 1
ATOM 921 N N . PRO A 1 117 ? -3.608 -16.755 -6.165 1.00 40.31 117 PRO A N 1
ATOM 922 C CA . PRO A 1 117 ? -4.154 -17.772 -5.277 1.00 40.31 117 PRO A CA 1
ATOM 923 C C . PRO A 1 117 ? -3.600 -17.551 -3.866 1.00 40.31 117 PRO A C 1
ATOM 925 O O . PRO A 1 117 ? -2.393 -17.365 -3.697 1.00 40.31 117 PRO A O 1
ATOM 928 N N . VAL A 1 118 ? -4.516 -17.515 -2.897 1.00 44.97 118 VAL A N 1
ATOM 929 C CA . VAL A 1 118 ? -4.251 -17.305 -1.466 1.00 44.97 118 VAL A CA 1
ATOM 930 C C . VAL A 1 118 ? -3.744 -18.587 -0.820 1.00 44.97 118 VAL A C 1
ATOM 932 O O . VAL A 1 118 ? -4.305 -19.659 -1.147 1.00 44.97 118 VAL A O 1
#